Protein AF-A0A5C7LNN1-F1 (afdb_monomer_lite)

Foldseek 3Di:
DDPPDPPPFFWKWWQAPPPAIKTAGWDDDDPQKTKGAQMKGWPAADAPVPPDDDPDVQVLLEANRHPPTAIAGTDGMDIDGRTDDMGTHDPNSVVRNNPHDHD

Secondary structure (DSSP, 8-state):
------PPPPEEEEEETTTEEEEEEEEEEETTEEEEEE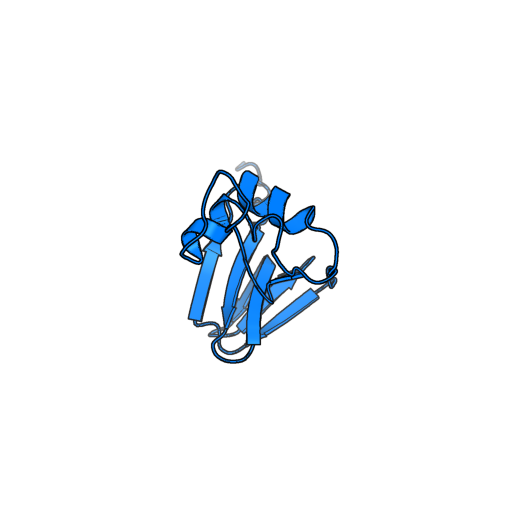EEEEEE---SSSSS---SHHHHHHH-S-TT-EEPPPEEEEEE-SEEEEEEPPHHHHHHHHHSPB-

pLDDT: mean 94.22, std 11.28, range [43.5, 98.75]

Sequence (103 aa):
MKTNEVEKIKYVLVRASAAGIHAGEFISRDGNAVTLRNARRIWRWDTREDSVKARTLSDVSRIGAGSQGKVSAPVEEIMIIDVCEIITCSPEGERAIREAPAW

Radius of gyration: 13.87 Å; chains: 1; bounding box: 27×36×45 Å

Structure (mmCIF, N/CA/C/O backbone):
data_AF-A0A5C7LNN1-F1
#
_entry.id   AF-A0A5C7LNN1-F1
#
loop_
_atom_site.group_PDB
_atom_site.id
_atom_site.type_symbol
_atom_site.label_atom_id
_atom_site.label_alt_id
_atom_site.label_comp_id
_atom_site.label_asym_id
_atom_site.label_entity_id
_atom_site.label_seq_id
_atom_site.pdbx_PDB_ins_code
_atom_site.Cartn_x
_atom_site.Cartn_y
_atom_site.Cartn_z
_atom_site.occupancy
_atom_site.B_iso_or_equiv
_atom_site.auth_seq_id
_atom_site.auth_comp_id
_atom_site.auth_asym_id
_atom_site.auth_atom_id
_atom_site.pdbx_PDB_model_num
ATOM 1 N N . MET A 1 1 ? 7.540 24.674 29.182 1.00 43.50 1 MET A N 1
ATOM 2 C CA . MET A 1 1 ? 6.425 24.669 28.215 1.00 43.50 1 MET A CA 1
ATOM 3 C C . MET A 1 1 ? 6.880 23.793 27.057 1.00 43.50 1 MET A C 1
ATOM 5 O O . MET A 1 1 ? 7.799 24.193 26.357 1.00 43.50 1 MET A O 1
ATOM 9 N N . LYS A 1 2 ? 6.410 22.541 26.966 1.00 45.81 2 LYS A N 1
ATOM 10 C CA . LYS A 1 2 ? 6.774 21.669 25.840 1.00 45.81 2 LYS A CA 1
ATOM 11 C C . LYS A 1 2 ? 5.997 22.180 24.632 1.00 45.81 2 LYS A C 1
ATOM 13 O O . LYS A 1 2 ? 4.781 22.315 24.715 1.00 45.81 2 LYS A O 1
ATOM 18 N N . THR A 1 3 ? 6.699 22.560 23.576 1.00 47.59 3 THR A N 1
ATOM 19 C CA . THR A 1 3 ? 6.095 22.859 22.280 1.00 47.59 3 THR A CA 1
ATOM 20 C C . THR A 1 3 ? 5.269 21.649 21.859 1.00 47.59 3 THR A C 1
ATOM 22 O O . THR A 1 3 ? 5.785 20.533 21.848 1.00 47.59 3 THR A O 1
ATOM 25 N N . ASN A 1 4 ? 3.981 21.859 21.581 1.00 54.97 4 ASN A N 1
ATOM 26 C CA . ASN A 1 4 ? 3.134 20.845 20.963 1.00 54.97 4 ASN A CA 1
ATOM 27 C C . ASN A 1 4 ? 3.664 20.625 19.544 1.00 54.97 4 ASN A C 1
ATOM 29 O O . ASN A 1 4 ? 3.285 21.339 18.617 1.00 54.97 4 ASN A O 1
ATOM 33 N N . GLU A 1 5 ? 4.596 19.690 19.389 1.00 60.25 5 GLU A N 1
ATOM 34 C CA . GLU A 1 5 ? 4.918 19.145 18.080 1.00 60.25 5 GLU A CA 1
ATOM 35 C C . GLU A 1 5 ? 3.643 18.490 17.551 1.00 60.25 5 GLU A C 1
ATOM 37 O O . GLU A 1 5 ? 3.093 17.576 18.165 1.00 60.25 5 GLU A O 1
ATOM 42 N N . VAL A 1 6 ? 3.126 19.013 16.440 1.00 60.44 6 VAL A N 1
ATOM 43 C CA . VAL A 1 6 ? 2.059 18.347 15.700 1.00 60.44 6 VAL A CA 1
ATOM 44 C C . VAL A 1 6 ? 2.666 17.043 15.201 1.00 60.44 6 VAL A C 1
ATOM 46 O O . VAL A 1 6 ? 3.559 17.073 14.352 1.00 60.44 6 VAL A O 1
ATOM 49 N N . GLU A 1 7 ? 2.238 15.910 15.760 1.00 69.12 7 GLU A N 1
ATOM 50 C CA . GLU A 1 7 ? 2.682 14.608 15.274 1.00 69.12 7 GLU A CA 1
ATOM 51 C C . GLU A 1 7 ? 2.419 14.534 13.771 1.00 69.12 7 GLU A C 1
ATOM 53 O O . GLU A 1 7 ? 1.291 14.693 13.297 1.00 69.12 7 GLU A O 1
ATOM 58 N N . LYS A 1 8 ? 3.489 14.328 13.003 1.00 76.69 8 LYS A N 1
ATOM 59 C CA . LYS A 1 8 ? 3.380 14.192 11.558 1.00 76.69 8 LYS A CA 1
ATOM 60 C C . LYS A 1 8 ? 2.564 12.938 11.256 1.00 76.69 8 LYS A C 1
ATOM 62 O O . LYS A 1 8 ? 2.993 11.828 11.580 1.00 76.69 8 LYS A O 1
ATOM 67 N N . ILE A 1 9 ? 1.415 13.124 10.608 1.00 84.44 9 ILE A N 1
ATOM 68 C CA . ILE A 1 9 ? 0.572 12.024 10.138 1.00 84.44 9 ILE A CA 1
ATOM 69 C C . ILE A 1 9 ? 1.411 11.140 9.211 1.00 84.44 9 ILE A C 1
ATOM 71 O O . ILE A 1 9 ? 2.024 11.618 8.254 1.00 84.44 9 ILE A O 1
ATOM 75 N N . LYS A 1 10 ? 1.473 9.844 9.525 1.00 95.88 10 LYS A N 1
ATOM 76 C CA . LYS A 1 10 ? 2.252 8.864 8.763 1.00 95.88 10 LYS A CA 1
ATOM 77 C C . LYS A 1 10 ? 1.413 8.331 7.610 1.00 95.88 10 LYS A C 1
ATOM 79 O O . LYS A 1 10 ? 0.294 7.873 7.833 1.00 95.88 10 LYS A O 1
ATOM 84 N N . TYR A 1 11 ? 1.972 8.320 6.404 1.00 98.44 11 TYR A N 1
ATOM 85 C CA . TYR A 1 11 ? 1.403 7.569 5.290 1.00 98.44 11 TYR A CA 1
ATOM 86 C C . TYR A 1 11 ? 1.843 6.109 5.391 1.00 98.44 11 TYR A C 1
ATOM 88 O O . TYR A 1 11 ? 3.035 5.816 5.519 1.00 98.44 11 TYR A O 1
ATOM 96 N N . VAL A 1 12 ? 0.893 5.181 5.391 1.00 98.75 12 VAL A N 1
ATOM 97 C CA . VAL A 1 12 ? 1.145 3.759 5.651 1.00 98.75 12 VAL A CA 1
ATOM 98 C C . VAL A 1 12 ? 0.551 2.885 4.561 1.00 98.75 12 VAL A C 1
ATOM 100 O O . VAL A 1 12 ? -0.469 3.233 3.978 1.00 98.75 12 VAL A O 1
ATOM 103 N N . LEU A 1 13 ? 1.168 1.727 4.334 1.00 98.44 13 LEU A N 1
ATOM 104 C CA . LEU A 1 13 ? 0.568 0.584 3.657 1.00 98.44 13 LEU A CA 1
ATOM 105 C C . LEU A 1 13 ? -0.059 -0.343 4.690 1.00 98.44 13 LEU A C 1
ATOM 107 O O . LEU A 1 13 ? 0.563 -0.652 5.700 1.00 98.44 13 LEU A O 1
ATOM 111 N N . VAL A 1 14 ? -1.264 -0.820 4.412 1.00 98.56 14 VAL A N 1
ATOM 112 C CA . VAL A 1 14 ? -2.024 -1.748 5.247 1.00 98.56 14 VAL A CA 1
ATOM 113 C C . VAL A 1 14 ? -2.374 -2.967 4.408 1.00 98.56 14 VAL A C 1
ATOM 115 O O . VAL A 1 14 ? -3.056 -2.852 3.386 1.00 98.56 14 VAL A O 1
ATOM 118 N N . ARG A 1 15 ? -1.924 -4.147 4.838 1.00 98.19 15 ARG A N 1
ATOM 119 C CA . ARG A 1 15 ? -2.312 -5.430 4.245 1.00 98.19 15 ARG A CA 1
ATOM 120 C C . ARG A 1 15 ? -3.420 -6.048 5.083 1.00 98.19 15 ARG A C 1
ATOM 122 O O . ARG A 1 15 ? -3.228 -6.280 6.272 1.00 98.19 15 ARG A O 1
ATOM 129 N N . ALA A 1 16 ? -4.536 -6.381 4.445 1.00 97.25 16 ALA A N 1
ATOM 130 C CA . ALA A 1 16 ? -5.598 -7.187 5.037 1.00 97.25 16 ALA A CA 1
ATOM 131 C C . ALA A 1 16 ? -5.762 -8.488 4.249 1.00 97.25 16 ALA A C 1
ATOM 133 O O . ALA A 1 16 ? -5.737 -8.468 3.013 1.00 97.25 16 ALA A O 1
ATOM 134 N N . SER A 1 17 ? -5.933 -9.612 4.951 1.00 92.69 17 SER A N 1
ATOM 135 C CA . SER A 1 17 ? -5.938 -10.959 4.353 1.00 92.69 17 SER A CA 1
ATOM 136 C C . SER A 1 17 ? -6.875 -11.072 3.148 1.00 92.69 17 SER A C 1
ATOM 138 O O . SER A 1 17 ? -6.441 -11.480 2.069 1.00 92.69 17 SER A O 1
ATOM 140 N N . ALA A 1 18 ? -8.133 -10.648 3.313 1.00 94.31 18 ALA A N 1
ATOM 141 C CA . ALA A 1 18 ? -9.177 -10.775 2.294 1.00 94.31 18 ALA A CA 1
ATOM 142 C C . ALA A 1 18 ? -9.371 -9.518 1.424 1.00 94.31 18 ALA A C 1
ATOM 144 O O . ALA A 1 18 ? -9.897 -9.619 0.320 1.00 94.31 18 ALA A O 1
ATOM 145 N N . ALA A 1 19 ? -8.951 -8.337 1.894 1.00 95.19 19 ALA A N 1
ATOM 146 C CA . ALA A 1 19 ? -9.304 -7.060 1.259 1.00 95.19 19 ALA A CA 1
ATOM 147 C C . ALA A 1 19 ? -8.201 -6.443 0.381 1.00 95.19 19 ALA A C 1
ATOM 149 O O . ALA A 1 19 ? -8.427 -5.409 -0.252 1.00 95.19 19 ALA A O 1
ATOM 150 N N . GLY A 1 20 ? -7.024 -7.068 0.301 1.00 96.44 20 GLY A N 1
ATOM 151 C CA . GLY A 1 20 ? -5.938 -6.549 -0.533 1.00 96.44 20 GLY A CA 1
ATOM 152 C C . GLY A 1 20 ? -4.973 -5.665 0.252 1.00 96.44 20 GLY A C 1
ATOM 15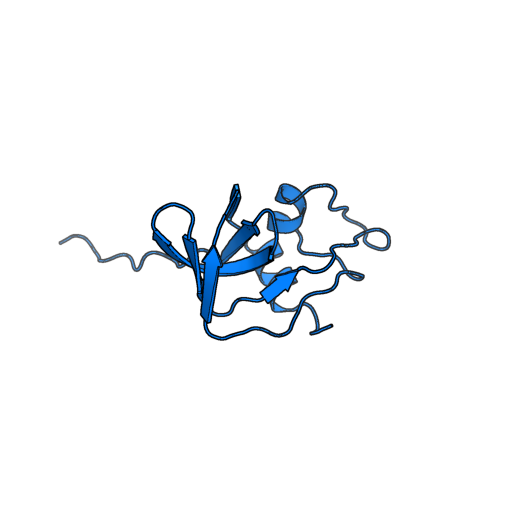3 O O . GLY A 1 20 ? -4.697 -5.921 1.428 1.00 96.44 20 GLY A O 1
ATOM 154 N N . ILE A 1 21 ? -4.413 -4.671 -0.432 1.00 98.06 21 ILE A N 1
ATOM 155 C CA . ILE A 1 21 ? -3.472 -3.699 0.124 1.00 98.06 21 ILE A CA 1
ATOM 156 C C . ILE A 1 21 ? -4.072 -2.311 -0.035 1.00 98.06 21 ILE A C 1
ATOM 158 O O . ILE A 1 21 ? -4.622 -1.964 -1.083 1.00 98.06 21 ILE A O 1
ATOM 162 N N . HIS A 1 22 ? -3.938 -1.517 1.012 1.00 98.56 22 HIS A N 1
ATOM 163 C CA . HIS A 1 22 ? -4.395 -0.142 1.076 1.00 98.56 22 HIS A CA 1
ATOM 164 C C . HIS A 1 22 ? -3.228 0.758 1.443 1.00 98.56 22 HIS A C 1
ATOM 166 O O . HIS A 1 22 ? -2.319 0.318 2.137 1.00 98.56 22 HIS A O 1
ATOM 172 N N . ALA A 1 23 ? -3.264 2.008 1.010 1.00 98.69 23 ALA A N 1
ATOM 173 C CA . ALA A 1 23 ? -2.299 3.021 1.392 1.00 98.69 23 ALA A CA 1
ATOM 174 C C . ALA A 1 23 ? -3.026 4.305 1.776 1.00 98.69 23 ALA A C 1
ATOM 176 O O . ALA A 1 23 ? -4.009 4.650 1.128 1.00 98.69 23 ALA A O 1
ATOM 177 N N . GLY A 1 24 ? -2.586 5.012 2.806 1.00 98.69 24 GLY A N 1
ATOM 178 C CA . GLY A 1 24 ? -3.285 6.210 3.262 1.00 98.69 24 GLY A CA 1
ATOM 179 C C . GLY A 1 24 ? -2.652 6.831 4.493 1.00 98.69 24 GLY A C 1
ATOM 180 O O . GLY A 1 24 ? -1.718 6.287 5.080 1.00 98.69 24 GLY A O 1
ATOM 181 N N . GLU A 1 25 ? -3.185 7.975 4.891 1.00 98.62 25 GLU A N 1
ATOM 182 C CA . GLU A 1 25 ? -2.834 8.651 6.134 1.00 98.62 25 GLU A CA 1
ATOM 183 C C . GLU A 1 25 ? -3.387 7.868 7.324 1.00 98.62 25 GLU A C 1
ATOM 185 O O . GLU A 1 25 ? -4.596 7.667 7.423 1.00 98.62 25 GLU A O 1
ATOM 190 N N . PHE A 1 26 ? -2.513 7.411 8.219 1.00 98.44 26 PHE A N 1
ATOM 191 C CA . PHE A 1 26 ? -2.914 6.658 9.403 1.00 98.44 26 PHE A CA 1
ATOM 192 C C . PHE A 1 26 ? -3.667 7.550 10.393 1.00 98.44 26 PHE A C 1
ATOM 194 O O . PHE A 1 26 ? -3.119 8.550 10.856 1.00 98.44 26 PHE A O 1
ATOM 201 N N . ILE A 1 27 ? -4.893 7.155 10.751 1.00 97.94 27 ILE A N 1
ATOM 202 C CA . ILE A 1 27 ? -5.723 7.870 11.730 1.00 97.94 27 ILE A CA 1
ATOM 203 C C . ILE A 1 27 ? -5.778 7.125 13.054 1.00 97.94 27 ILE A C 1
ATOM 205 O O . ILE A 1 27 ? -5.483 7.696 14.101 1.00 97.94 27 ILE A O 1
ATOM 209 N N . SER A 1 28 ? -6.165 5.852 13.025 1.00 97.12 28 SER A N 1
ATOM 210 C CA . SER A 1 28 ? -6.326 5.059 14.240 1.00 97.12 28 SER A CA 1
ATOM 211 C C . SER A 1 28 ? -6.244 3.565 13.959 1.00 97.12 28 SER A C 1
ATOM 213 O O . SER A 1 28 ? -6.368 3.102 12.821 1.00 97.12 28 SER A O 1
ATOM 215 N N . ARG A 1 29 ? -6.035 2.804 15.034 1.00 96.25 29 ARG A N 1
ATOM 216 C CA . ARG A 1 29 ? -6.131 1.350 15.054 1.00 96.25 29 ARG A CA 1
ATOM 217 C C . ARG A 1 29 ? -6.937 0.925 16.274 1.00 96.25 29 ARG A C 1
ATOM 219 O O . ARG A 1 29 ? -6.628 1.364 17.378 1.00 96.25 29 ARG A O 1
ATOM 226 N N . ASP A 1 30 ? -7.896 0.035 16.062 1.00 97.00 30 ASP A N 1
ATOM 227 C CA . ASP A 1 30 ? -8.653 -0.634 17.118 1.00 97.00 30 ASP A CA 1
ATOM 228 C C . ASP A 1 30 ? -8.620 -2.146 16.872 1.00 97.00 30 ASP A C 1
ATOM 230 O O . ASP A 1 30 ? -9.173 -2.650 15.894 1.00 97.00 30 ASP A O 1
ATOM 234 N N . GLY A 1 31 ? -7.866 -2.870 17.701 1.00 95.56 31 GLY A N 1
ATOM 235 C CA . GLY A 1 31 ? -7.589 -4.291 17.494 1.00 95.56 31 GLY A CA 1
ATOM 236 C C . GLY A 1 31 ? -7.000 -4.581 16.105 1.00 95.56 31 GLY A C 1
ATOM 237 O O . GLY A 1 31 ? -5.850 -4.225 15.813 1.00 95.56 31 GLY A O 1
ATOM 238 N N . ASN A 1 32 ? -7.799 -5.236 15.258 1.00 95.50 32 ASN A N 1
ATOM 239 C CA . ASN A 1 32 ? -7.449 -5.605 13.880 1.00 95.50 32 ASN A CA 1
ATOM 240 C C . ASN A 1 32 ? -8.080 -4.688 12.818 1.00 95.50 32 ASN A C 1
ATOM 242 O O . ASN A 1 32 ? -7.983 -4.990 11.627 1.00 95.50 32 ASN A O 1
ATOM 246 N N . ALA A 1 33 ? -8.707 -3.585 13.231 1.00 97.94 33 ALA A N 1
ATOM 247 C CA . ALA A 1 33 ? -9.223 -2.553 12.346 1.00 97.94 33 ALA A CA 1
ATOM 248 C C . ALA A 1 33 ? -8.266 -1.353 12.276 1.00 97.94 33 ALA A C 1
ATOM 250 O O . ALA A 1 33 ? -7.719 -0.924 13.292 1.00 97.94 33 ALA A O 1
ATOM 251 N N . VAL A 1 34 ? -8.071 -0.794 11.081 1.00 98.50 34 VAL A N 1
ATOM 252 C CA . VAL A 1 34 ? -7.273 0.417 10.840 1.00 98.50 34 VAL A CA 1
ATOM 253 C C . VAL A 1 34 ? -8.090 1.410 10.032 1.00 98.50 34 VAL A C 1
ATOM 255 O O . VAL A 1 34 ? -8.615 1.056 8.977 1.00 98.50 34 VAL A O 1
ATOM 258 N N . THR A 1 35 ? -8.144 2.656 10.494 1.00 98.56 35 THR A N 1
ATOM 259 C CA . THR A 1 35 ? -8.761 3.757 9.750 1.00 98.56 35 THR A CA 1
ATOM 260 C C . THR A 1 35 ? -7.688 4.570 9.043 1.00 98.56 35 THR A C 1
ATOM 262 O O . THR A 1 35 ? -6.730 5.035 9.670 1.00 98.56 35 THR A O 1
ATOM 265 N N . LEU A 1 36 ? -7.860 4.745 7.733 1.00 98.75 36 LEU A N 1
ATOM 266 C CA . LEU A 1 36 ? -7.013 5.583 6.892 1.00 98.75 36 LEU A CA 1
ATOM 267 C C . LEU A 1 36 ? -7.823 6.731 6.287 1.00 98.75 36 LEU A C 1
ATOM 269 O O . LEU A 1 36 ? -8.965 6.519 5.881 1.00 98.75 36 LEU A O 1
ATOM 273 N N . ARG A 1 37 ? -7.199 7.902 6.140 1.00 98.50 37 ARG A N 1
ATOM 274 C CA . ARG A 1 37 ? -7.696 9.006 5.301 1.00 98.50 37 ARG A CA 1
ATOM 275 C C . ARG A 1 37 ? -6.938 9.113 3.990 1.00 98.50 37 ARG A C 1
ATOM 277 O O . ARG A 1 37 ? -5.810 8.624 3.880 1.00 98.50 37 ARG A O 1
ATOM 284 N N . ASN A 1 38 ? -7.560 9.764 3.006 1.00 98.12 38 ASN A N 1
ATOM 285 C CA . ASN A 1 38 ? -7.005 9.942 1.660 1.00 98.12 38 ASN A CA 1
ATOM 286 C C . ASN A 1 38 ? -6.489 8.608 1.095 1.00 98.12 38 ASN A C 1
ATOM 288 O O . ASN A 1 38 ? -5.383 8.502 0.554 1.00 98.12 38 ASN A O 1
ATOM 292 N N . ALA A 1 39 ? -7.275 7.557 1.326 1.00 98.38 39 ALA A N 1
ATOM 293 C CA . ALA A 1 39 ? -6.839 6.187 1.188 1.00 98.38 39 ALA A CA 1
ATOM 294 C C . ALA A 1 39 ? -6.992 5.703 -0.251 1.00 98.38 39 ALA A C 1
ATOM 296 O O . ALA A 1 39 ? -7.990 5.963 -0.915 1.00 98.38 39 ALA A O 1
ATOM 297 N N . ARG A 1 40 ? -6.017 4.941 -0.729 1.00 98.62 40 ARG A N 1
ATOM 298 C CA . ARG A 1 40 ? -5.992 4.323 -2.054 1.00 98.62 40 ARG A CA 1
ATOM 299 C C . ARG A 1 40 ? -5.851 2.814 -1.906 1.00 98.62 40 ARG A C 1
ATOM 301 O O . ARG A 1 40 ? -5.231 2.333 -0.960 1.00 98.62 40 ARG A O 1
ATOM 308 N N . ARG A 1 41 ? -6.399 2.046 -2.844 1.00 98.19 41 ARG A N 1
ATOM 309 C CA . ARG A 1 41 ? -6.167 0.597 -2.942 1.00 98.19 41 ARG A CA 1
ATOM 310 C C . ARG A 1 41 ? -5.047 0.327 -3.928 1.00 98.19 41 ARG A C 1
ATOM 312 O O . ARG A 1 41 ? -5.026 0.920 -5.002 1.00 98.19 41 ARG A O 1
ATOM 319 N N . ILE A 1 42 ? -4.174 -0.616 -3.595 1.00 98.19 42 ILE A N 1
ATOM 320 C CA . ILE A 1 42 ? -3.185 -1.165 -4.524 1.00 98.19 42 ILE A CA 1
ATOM 321 C C . ILE A 1 42 ? -3.683 -2.544 -4.941 1.00 98.19 42 ILE A C 1
ATOM 323 O O . ILE A 1 42 ? -3.510 -3.528 -4.223 1.00 98.19 42 ILE A O 1
ATOM 327 N N . TRP A 1 43 ? -4.343 -2.606 -6.097 1.00 97.00 43 TRP A N 1
ATOM 328 C CA . TRP A 1 43 ? -4.863 -3.861 -6.646 1.00 97.00 43 TRP A CA 1
ATOM 329 C C . TRP A 1 43 ? -3.742 -4.739 -7.209 1.00 97.00 43 TRP A C 1
ATOM 331 O O . TRP A 1 43 ? -3.784 -5.964 -7.130 1.00 97.00 43 TRP A O 1
ATOM 341 N N . ARG A 1 44 ? -2.716 -4.096 -7.772 1.00 96.56 44 ARG A N 1
ATOM 342 C CA . ARG A 1 44 ? -1.511 -4.736 -8.299 1.00 96.56 44 ARG A CA 1
ATOM 343 C C . ARG A 1 44 ? -0.344 -3.769 -8.172 1.00 96.56 44 ARG A C 1
ATOM 345 O O . ARG A 1 44 ? -0.507 -2.588 -8.463 1.00 96.56 44 ARG A O 1
ATOM 352 N N . TRP A 1 45 ? 0.826 -4.278 -7.807 1.00 96.94 45 TRP A N 1
ATOM 353 C CA . TRP A 1 45 ? 2.090 -3.600 -8.074 1.00 96.94 45 TRP A CA 1
ATOM 354 C C . TRP A 1 45 ? 2.821 -4.354 -9.180 1.00 96.94 45 TRP A C 1
ATOM 356 O O . TRP A 1 45 ? 2.774 -5.586 -9.246 1.00 96.94 45 TRP A O 1
ATOM 366 N N . ASP A 1 46 ? 3.441 -3.617 -10.090 1.00 96.44 46 ASP A N 1
ATOM 367 C CA . ASP A 1 46 ? 4.227 -4.192 -11.168 1.00 96.44 46 ASP A CA 1
ATOM 368 C C . ASP A 1 46 ? 5.337 -3.230 -11.575 1.00 96.44 46 ASP A C 1
ATOM 370 O O . ASP A 1 46 ? 5.101 -2.184 -12.173 1.00 96.44 46 ASP A O 1
ATOM 374 N N . THR A 1 47 ? 6.561 -3.628 -11.245 1.00 96.94 47 THR A N 1
ATOM 375 C CA . THR A 1 47 ? 7.783 -2.891 -11.558 1.00 96.94 47 THR A CA 1
ATOM 376 C C . THR A 1 47 ? 8.598 -3.595 -12.644 1.00 96.94 47 THR A C 1
ATOM 378 O O . THR A 1 47 ? 9.817 -3.436 -12.694 1.00 96.94 47 THR A O 1
ATOM 381 N N . ARG A 1 48 ? 8.019 -4.482 -13.470 1.00 95.81 48 ARG A N 1
ATOM 382 C CA . ARG A 1 48 ? 8.791 -5.241 -14.482 1.00 95.81 48 ARG A CA 1
ATOM 383 C C . ARG A 1 48 ? 9.444 -4.344 -15.529 1.00 95.81 48 ARG A C 1
ATOM 385 O O . ARG A 1 48 ? 10.547 -4.669 -15.965 1.00 95.81 48 ARG A O 1
ATOM 392 N N . GLU A 1 49 ? 8.839 -3.205 -15.829 1.00 96.00 49 GLU A N 1
ATOM 393 C CA . GLU A 1 49 ? 9.364 -2.212 -16.775 1.00 96.00 49 GLU A CA 1
ATOM 394 C C . GLU A 1 49 ? 10.231 -1.135 -16.100 1.00 96.00 49 GLU A C 1
ATOM 396 O O . GLU A 1 49 ? 10.991 -0.444 -16.770 1.00 96.00 49 GLU A O 1
ATOM 401 N N . ASP A 1 50 ? 10.202 -1.047 -14.766 1.00 96.25 50 ASP A N 1
ATOM 402 C CA . ASP A 1 50 ? 10.919 -0.010 -14.016 1.00 96.25 50 ASP A CA 1
ATOM 403 C C . ASP A 1 50 ? 12.396 -0.352 -13.794 1.00 96.25 50 ASP A C 1
ATOM 405 O O . ASP A 1 50 ? 12.780 -1.518 -13.694 1.00 96.25 50 ASP A O 1
ATOM 409 N N . SER A 1 51 ? 13.250 0.656 -13.630 1.00 95.88 51 SER A N 1
ATOM 410 C CA . SER A 1 51 ? 14.666 0.445 -13.289 1.00 95.88 51 SER A CA 1
ATOM 411 C C . SER A 1 51 ? 14.863 -0.115 -11.874 1.00 95.88 51 SER A C 1
ATOM 413 O O . SER A 1 51 ? 15.789 -0.891 -11.636 1.00 95.88 51 SER A O 1
ATOM 415 N N . VAL A 1 52 ? 13.970 0.229 -10.941 1.00 94.94 52 VAL A N 1
ATOM 416 C CA . VAL A 1 52 ? 13.967 -0.258 -9.555 1.00 94.94 52 VAL A CA 1
ATOM 417 C C . VAL A 1 52 ? 12.825 -1.252 -9.375 1.00 94.94 52 VAL A C 1
ATOM 419 O O . VAL A 1 52 ? 11.712 -1.016 -9.834 1.00 94.94 52 VAL A O 1
ATOM 422 N N . LYS A 1 53 ? 13.093 -2.387 -8.721 1.00 96.56 53 LYS A N 1
ATOM 423 C CA . LYS A 1 53 ? 12.123 -3.481 -8.588 1.00 96.56 53 LYS A CA 1
ATOM 424 C C . LYS A 1 53 ? 11.506 -3.529 -7.195 1.00 96.56 53 LYS A C 1
ATOM 426 O O . LYS A 1 53 ? 12.241 -3.535 -6.213 1.00 96.56 53 LYS A O 1
ATOM 431 N N . ALA A 1 54 ? 10.184 -3.676 -7.129 1.00 97.44 54 ALA A N 1
ATOM 432 C CA . ALA A 1 54 ? 9.469 -4.053 -5.917 1.00 97.44 54 ALA A CA 1
ATOM 433 C C . ALA A 1 54 ? 9.146 -5.549 -5.954 1.00 97.44 54 ALA A C 1
ATOM 435 O O . ALA A 1 54 ? 8.457 -6.025 -6.858 1.00 97.44 54 ALA A O 1
ATOM 436 N N . ARG A 1 55 ? 9.643 -6.304 -4.970 1.00 96.12 55 ARG A N 1
ATOM 437 C CA . ARG A 1 55 ? 9.357 -7.741 -4.822 1.00 96.12 55 ARG A CA 1
ATOM 438 C C . ARG A 1 55 ? 8.492 -8.038 -3.602 1.00 96.12 55 ARG A C 1
ATOM 440 O O . ARG A 1 55 ? 7.860 -9.087 -3.548 1.00 96.12 55 ARG A O 1
ATOM 447 N N . THR A 1 56 ? 8.448 -7.113 -2.652 1.00 97.25 56 THR A N 1
ATOM 448 C CA . THR A 1 56 ? 7.744 -7.230 -1.374 1.00 97.25 56 THR A CA 1
ATOM 449 C C . THR A 1 56 ? 6.960 -5.955 -1.065 1.00 97.25 56 THR A C 1
ATOM 451 O O . THR A 1 56 ? 7.197 -4.911 -1.673 1.00 97.25 56 THR A O 1
ATOM 454 N N . LEU A 1 57 ? 6.059 -6.002 -0.078 1.00 97.69 57 LEU A N 1
ATOM 455 C CA . LEU A 1 57 ? 5.368 -4.795 0.395 1.00 97.69 57 LEU A CA 1
ATOM 456 C C . LEU A 1 57 ? 6.314 -3.795 1.066 1.00 97.69 57 LEU A C 1
ATOM 458 O O . LEU A 1 57 ? 6.068 -2.594 0.996 1.00 97.69 57 LEU A O 1
ATOM 462 N N . SER A 1 58 ? 7.422 -4.266 1.645 1.00 98.12 58 SER A N 1
ATOM 463 C CA . SER A 1 58 ? 8.488 -3.398 2.153 1.00 98.12 58 SER A CA 1
ATOM 464 C C . SER A 1 58 ? 9.183 -2.618 1.033 1.00 98.12 58 SER A C 1
ATOM 466 O O . SER A 1 58 ? 9.607 -1.486 1.248 1.00 98.12 58 SER A O 1
ATOM 468 N N . ASP A 1 59 ? 9.278 -3.182 -0.175 1.00 98.25 59 ASP A N 1
ATOM 469 C CA . ASP A 1 59 ? 9.762 -2.427 -1.333 1.00 98.25 59 ASP A CA 1
ATOM 470 C C . ASP A 1 59 ? 8.704 -1.420 -1.793 1.00 98.25 59 ASP A C 1
ATOM 472 O O . ASP A 1 59 ? 9.019 -0.250 -2.000 1.00 98.25 59 ASP A O 1
ATOM 476 N N . VAL A 1 60 ? 7.435 -1.844 -1.886 1.00 98.50 60 VAL A N 1
ATOM 477 C CA . VAL A 1 60 ? 6.317 -0.964 -2.275 1.00 98.50 60 VAL A CA 1
ATOM 478 C C . VAL A 1 60 ? 6.205 0.238 -1.329 1.00 98.50 60 VAL A C 1
ATOM 480 O O . VAL A 1 60 ? 5.976 1.351 -1.796 1.00 98.50 60 VAL A O 1
ATOM 483 N N . SER A 1 61 ? 6.444 0.068 -0.022 1.00 98.56 61 SER A N 1
ATOM 484 C CA . SER A 1 61 ? 6.429 1.182 0.942 1.00 98.56 61 SER A CA 1
ATOM 485 C C . SER A 1 61 ? 7.524 2.221 0.693 1.00 98.56 61 SER A C 1
ATOM 487 O O . SER A 1 61 ? 7.399 3.365 1.125 1.00 98.56 61 SER A O 1
ATOM 489 N N . ARG A 1 62 ? 8.597 1.844 -0.009 1.00 98.44 62 ARG A N 1
ATOM 490 C CA . ARG A 1 62 ? 9.735 2.714 -0.323 1.00 98.44 62 ARG A CA 1
ATOM 491 C C . ARG A 1 62 ? 9.667 3.321 -1.718 1.00 98.44 62 ARG A C 1
ATOM 493 O O . ARG A 1 62 ? 10.162 4.425 -1.905 1.00 98.44 62 ARG A O 1
ATOM 500 N N . ILE A 1 63 ? 9.130 2.598 -2.702 1.00 97.94 63 ILE A N 1
ATOM 501 C CA . ILE A 1 63 ? 9.220 3.001 -4.120 1.00 97.94 63 ILE A CA 1
ATOM 502 C C . ILE A 1 63 ? 7.869 3.081 -4.842 1.00 97.94 63 ILE A C 1
ATOM 504 O O . ILE A 1 63 ? 7.818 3.503 -5.993 1.00 97.94 63 ILE A O 1
ATOM 508 N N . GLY A 1 64 ? 6.775 2.696 -4.184 1.00 98.06 64 GLY A N 1
ATOM 509 C CA . GLY A 1 64 ? 5.433 2.672 -4.759 1.00 98.06 64 GLY A CA 1
ATOM 510 C C . GLY A 1 64 ? 5.107 1.405 -5.555 1.00 98.06 64 GLY A C 1
ATOM 511 O O . GLY A 1 64 ? 5.811 0.397 -5.497 1.00 98.06 64 GLY A O 1
ATOM 512 N N . ALA A 1 65 ? 3.979 1.442 -6.274 1.00 98.00 65 ALA A N 1
ATOM 513 C CA . ALA A 1 65 ? 3.405 0.278 -6.961 1.00 98.00 65 ALA A CA 1
ATOM 514 C C . ALA A 1 65 ? 3.995 0.003 -8.362 1.00 98.00 65 ALA A C 1
ATOM 516 O O . ALA A 1 65 ? 3.598 -0.970 -9.004 1.00 98.00 65 ALA A O 1
ATOM 517 N N . GLY A 1 66 ? 4.934 0.832 -8.820 1.00 96.94 66 GLY A N 1
ATOM 518 C CA . GLY A 1 66 ? 5.542 0.746 -10.149 1.00 96.94 66 GLY A CA 1
ATOM 519 C C . GLY A 1 66 ? 4.704 1.357 -11.271 1.00 96.94 66 GLY A C 1
ATOM 520 O O . GLY A 1 66 ? 3.512 1.621 -11.094 1.00 96.94 66 GLY A O 1
ATOM 521 N N . SER A 1 67 ? 5.330 1.581 -12.429 1.00 94.62 67 SER A N 1
ATOM 522 C CA . SER A 1 67 ? 4.692 2.235 -13.589 1.00 94.62 67 SER A CA 1
ATOM 523 C C . SER A 1 67 ? 3.512 1.452 -14.170 1.00 94.62 67 SER A C 1
ATOM 525 O O . SER A 1 67 ? 2.573 2.053 -14.684 1.00 94.62 67 SER A O 1
ATOM 527 N N . GLN A 1 68 ? 3.527 0.123 -14.036 1.00 96.56 68 GLN A N 1
ATOM 528 C CA . GLN A 1 68 ? 2.456 -0.779 -14.476 1.00 96.56 68 GLN A CA 1
ATOM 529 C C . GLN A 1 68 ? 1.535 -1.204 -13.312 1.00 96.56 68 GLN A C 1
ATOM 531 O O . GLN A 1 68 ? 0.731 -2.139 -13.431 1.00 96.56 68 GLN A O 1
ATOM 536 N N . GL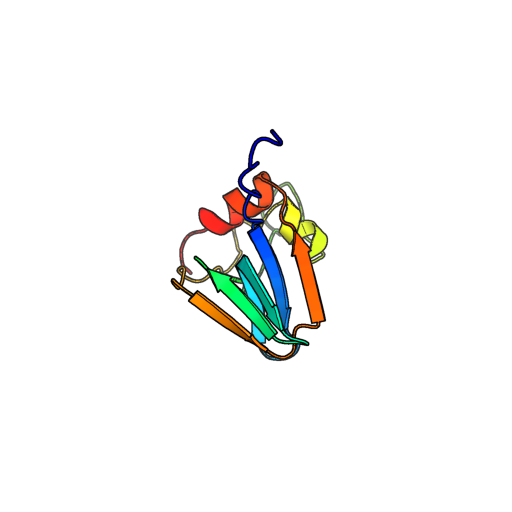Y A 1 69 ? 1.668 -0.549 -12.154 1.00 97.38 69 GLY A N 1
ATOM 537 C CA . GLY A 1 69 ? 0.820 -0.758 -10.987 1.00 97.38 69 GLY A CA 1
ATOM 538 C C . GLY A 1 69 ? -0.624 -0.298 -11.212 1.00 97.38 69 GLY A C 1
ATOM 539 O O . GLY A 1 69 ? -0.915 0.549 -12.051 1.00 97.38 69 GLY A O 1
ATOM 540 N N . LYS A 1 70 ? -1.553 -0.854 -10.429 1.00 98.12 70 LYS A N 1
ATOM 541 C CA . LYS A 1 70 ? -2.975 -0.485 -10.433 1.00 98.12 70 LYS A CA 1
ATOM 542 C C . LYS A 1 70 ? -3.357 0.089 -9.079 1.00 98.12 70 LYS A C 1
ATOM 544 O O . LYS A 1 70 ? -3.557 -0.667 -8.122 1.00 98.12 70 LYS A O 1
ATOM 549 N N . VAL A 1 71 ? -3.444 1.415 -9.016 1.00 98.50 71 VAL A N 1
ATOM 550 C CA . VAL A 1 71 ? -3.778 2.162 -7.802 1.00 98.50 71 VAL A CA 1
ATOM 551 C C . VAL A 1 71 ? -5.118 2.867 -8.002 1.00 98.50 71 VAL A C 1
ATOM 553 O O . VAL A 1 71 ? -5.291 3.615 -8.960 1.00 98.50 71 VAL A O 1
ATOM 556 N N . SER A 1 72 ? -6.079 2.639 -7.107 1.00 98.50 72 SER A N 1
ATOM 557 C CA . SER A 1 72 ? -7.412 3.250 -7.221 1.00 98.50 72 SER A CA 1
ATOM 558 C C . SER A 1 72 ? -7.358 4.768 -7.048 1.00 98.50 72 SER A C 1
ATOM 560 O O . SER A 1 72 ? -6.418 5.293 -6.450 1.00 98.50 72 SER A O 1
ATOM 562 N N . ALA A 1 73 ? -8.404 5.481 -7.464 1.00 98.25 73 ALA A N 1
ATOM 563 C CA . ALA A 1 73 ? -8.649 6.840 -6.975 1.00 98.25 73 ALA A CA 1
ATOM 564 C C . ALA A 1 73 ? -8.702 6.871 -5.426 1.00 98.25 73 ALA A C 1
ATOM 566 O O . ALA A 1 73 ? -9.024 5.842 -4.810 1.00 98.25 73 ALA A O 1
ATOM 567 N N . PRO A 1 74 ? -8.355 8.005 -4.787 1.00 98.25 74 PRO A N 1
ATOM 568 C CA . PRO A 1 74 ? -8.456 8.132 -3.342 1.00 98.25 74 PRO A CA 1
ATOM 569 C C . PRO A 1 74 ? -9.917 8.151 -2.884 1.00 98.25 74 PRO A C 1
ATOM 571 O O . PRO A 1 74 ? -10.784 8.714 -3.549 1.00 98.25 74 PRO A O 1
ATOM 574 N N . VAL A 1 75 ? -10.165 7.568 -1.716 1.00 98.31 75 VAL A N 1
ATOM 575 C CA . VAL A 1 75 ? -11.377 7.778 -0.921 1.00 98.31 75 VAL A CA 1
ATOM 576 C C . VAL A 1 75 ? -11.023 8.609 0.306 1.00 98.31 75 VAL A C 1
ATOM 578 O O . VAL A 1 75 ? -9.912 8.504 0.829 1.00 98.31 75 VAL A O 1
ATOM 581 N N . GLU A 1 76 ? -11.955 9.444 0.758 1.00 98.44 76 GLU A N 1
ATOM 582 C CA . GLU A 1 76 ? -11.714 10.361 1.877 1.00 98.44 76 GLU A CA 1
ATOM 583 C C . GLU A 1 76 ? -11.336 9.609 3.155 1.00 98.44 76 GLU A C 1
ATOM 585 O O . GLU A 1 76 ? -10.347 9.952 3.800 1.00 98.44 76 GLU A O 1
ATOM 590 N N . GLU A 1 77 ? -12.061 8.534 3.466 1.00 98.38 77 GLU A N 1
ATOM 591 C CA . GLU A 1 77 ? -11.822 7.698 4.636 1.00 98.38 77 GLU A CA 1
ATOM 592 C C . GLU A 1 77 ? -12.180 6.234 4.350 1.00 98.38 77 GLU A C 1
ATOM 594 O O . GLU A 1 77 ? -13.093 5.931 3.576 1.00 98.38 77 GL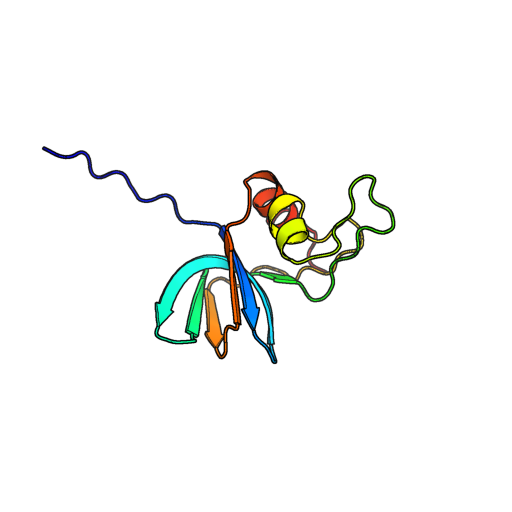U A O 1
ATOM 599 N N . ILE A 1 78 ? -11.450 5.309 4.973 1.00 98.38 78 ILE A N 1
ATOM 600 C CA . ILE A 1 78 ? -11.776 3.884 4.964 1.00 98.38 78 ILE A CA 1
ATOM 601 C C . ILE A 1 78 ? -11.363 3.221 6.275 1.00 98.38 78 ILE A C 1
ATOM 603 O O . ILE A 1 78 ? -10.248 3.416 6.757 1.00 98.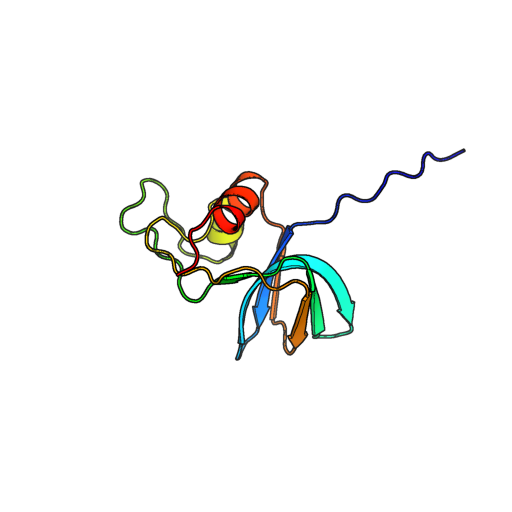38 78 ILE A O 1
ATOM 607 N N . MET A 1 79 ? -12.243 2.376 6.806 1.00 98.31 79 MET A N 1
ATOM 608 C CA . MET A 1 79 ? -11.910 1.413 7.850 1.00 98.31 79 MET A CA 1
ATOM 609 C C . MET A 1 79 ? -11.620 0.054 7.210 1.00 98.31 79 MET A C 1
ATOM 611 O O . MET A 1 79 ? -12.429 -0.478 6.449 1.00 98.31 79 MET A O 1
ATOM 615 N N . ILE A 1 80 ? -10.450 -0.501 7.507 1.00 98.25 80 ILE A N 1
ATOM 616 C CA . ILE A 1 80 ? -9.975 -1.786 6.994 1.00 98.25 80 ILE A CA 1
ATOM 617 C C . ILE A 1 80 ? -9.943 -2.754 8.165 1.00 98.25 80 ILE A C 1
ATOM 619 O O . ILE A 1 80 ? -9.268 -2.481 9.150 1.00 98.25 80 ILE A O 1
ATOM 623 N N . ILE A 1 81 ? -10.649 -3.873 8.050 1.00 98.06 81 ILE A N 1
ATOM 624 C CA . ILE A 1 81 ? -10.701 -4.928 9.069 1.00 98.06 81 ILE A CA 1
ATOM 625 C C . ILE A 1 81 ? -9.787 -6.100 8.695 1.00 98.06 81 ILE A C 1
ATOM 627 O O . ILE A 1 81 ? -9.376 -6.230 7.540 1.00 98.06 81 ILE A O 1
ATOM 631 N N . ASP A 1 82 ? -9.470 -6.941 9.679 1.00 97.12 82 ASP A N 1
ATOM 632 C CA . ASP A 1 82 ? -8.596 -8.114 9.536 1.00 97.12 82 ASP A CA 1
ATOM 633 C C . ASP A 1 82 ? -7.209 -7.779 8.964 1.00 97.12 82 ASP A C 1
ATOM 635 O O . ASP A 1 82 ? -6.679 -8.442 8.063 1.00 97.12 82 ASP A O 1
ATOM 639 N N . VAL A 1 83 ? -6.614 -6.710 9.503 1.00 97.94 83 VAL A N 1
ATOM 640 C CA . VAL A 1 83 ? -5.275 -6.239 9.138 1.00 97.94 83 VAL A CA 1
ATOM 641 C C . VAL A 1 83 ? -4.193 -7.189 9.651 1.00 97.94 83 VAL A C 1
ATOM 643 O O . VAL A 1 83 ? -4.140 -7.522 10.833 1.00 97.94 83 VAL A O 1
ATOM 646 N N . CYS A 1 84 ? -3.284 -7.576 8.757 1.00 96.19 84 CYS A N 1
ATOM 647 C CA . CYS A 1 84 ? -2.158 -8.470 9.035 1.00 96.19 84 CYS A CA 1
ATOM 648 C C . CYS A 1 84 ? -0.832 -7.720 9.190 1.00 96.19 84 CYS A C 1
ATOM 650 O O . CYS A 1 84 ? 0.048 -8.174 9.913 1.00 96.19 84 CYS A O 1
ATOM 652 N N . GLU A 1 85 ? -0.672 -6.589 8.500 1.00 96.94 85 GLU A N 1
ATOM 653 C CA . GLU A 1 85 ? 0.574 -5.820 8.481 1.00 96.94 85 GLU A CA 1
ATOM 654 C C . GLU A 1 85 ? 0.292 -4.335 8.215 1.00 96.94 85 GLU A C 1
ATOM 656 O O . GLU A 1 85 ? -0.593 -3.998 7.423 1.00 96.94 85 GLU A O 1
ATOM 661 N N . ILE A 1 86 ? 1.057 -3.452 8.868 1.00 98.19 86 ILE A N 1
ATOM 662 C CA . ILE A 1 86 ? 1.067 -2.004 8.624 1.00 98.19 86 ILE A CA 1
ATOM 663 C C . ILE A 1 86 ? 2.526 -1.564 8.450 1.00 98.19 86 ILE A C 1
ATOM 665 O O . ILE A 1 86 ? 3.330 -1.750 9.362 1.00 98.19 86 ILE A O 1
ATOM 669 N N . ILE A 1 87 ? 2.870 -0.958 7.313 1.00 98.44 87 ILE A N 1
ATOM 670 C CA . ILE A 1 87 ? 4.231 -0.500 6.990 1.00 98.44 87 ILE A CA 1
ATOM 671 C C . ILE A 1 87 ? 4.205 1.012 6.771 1.00 98.44 87 ILE A C 1
ATOM 673 O O . ILE A 1 87 ? 3.446 1.506 5.943 1.00 98.44 87 ILE A O 1
ATOM 677 N N . THR A 1 88 ? 5.051 1.767 7.475 1.00 98.50 88 THR A N 1
ATOM 678 C CA . THR A 1 88 ? 5.219 3.203 7.183 1.00 98.50 88 THR A CA 1
ATOM 679 C C . THR A 1 88 ? 5.908 3.384 5.833 1.00 98.50 88 THR A C 1
ATOM 681 O O . THR A 1 88 ? 6.920 2.734 5.565 1.00 98.50 88 THR A O 1
ATOM 684 N N . CYS A 1 89 ? 5.363 4.254 4.984 1.00 98.56 89 CYS A N 1
ATOM 685 C CA . CYS A 1 89 ? 5.965 4.572 3.696 1.00 98.56 89 CYS A CA 1
ATOM 686 C C . CYS A 1 89 ? 7.134 5.545 3.864 1.00 98.56 89 CYS A C 1
ATOM 688 O O . CYS A 1 89 ? 7.114 6.420 4.735 1.00 98.56 89 CYS A O 1
ATOM 690 N N . SER A 1 90 ? 8.148 5.414 3.010 1.00 98.25 90 SER A N 1
ATOM 691 C CA . SER A 1 90 ? 9.132 6.484 2.847 1.00 98.25 90 SER A CA 1
ATOM 692 C C . SER A 1 90 ? 8.487 7.676 2.125 1.00 98.25 90 SER A C 1
ATOM 694 O O . SER A 1 90 ? 7.450 7.507 1.476 1.00 98.25 90 SER A O 1
ATOM 696 N N . PRO A 1 91 ? 9.093 8.876 2.183 1.00 97.69 91 PRO A N 1
ATOM 697 C CA . PRO A 1 91 ? 8.613 10.024 1.416 1.00 97.69 91 PRO A CA 1
ATOM 698 C C . PRO A 1 91 ? 8.474 9.732 -0.086 1.00 97.69 91 PRO A C 1
ATOM 700 O O . PRO A 1 91 ? 7.523 10.177 -0.724 1.00 97.69 91 PRO A O 1
ATOM 703 N N . GLU A 1 92 ? 9.399 8.957 -0.655 1.00 97.75 92 GLU A N 1
ATOM 704 C CA . GLU A 1 92 ? 9.377 8.558 -2.064 1.00 97.75 92 GLU A CA 1
ATOM 705 C C . GLU A 1 92 ? 8.231 7.589 -2.362 1.00 97.75 92 GLU A C 1
ATOM 707 O O . GLU A 1 92 ? 7.524 7.782 -3.350 1.00 97.75 92 GLU A O 1
ATOM 712 N N . GLY A 1 93 ? 8.019 6.585 -1.504 1.00 98.19 93 GLY A N 1
ATOM 713 C CA . GLY A 1 93 ? 6.923 5.629 -1.646 1.00 98.19 93 GLY A CA 1
ATOM 714 C C . GLY A 1 93 ? 5.555 6.290 -1.500 1.00 98.19 93 GLY A C 1
ATOM 715 O O . GLY A 1 93 ? 4.669 6.050 -2.317 1.00 98.19 93 GLY A O 1
ATOM 716 N N . GLU A 1 94 ? 5.397 7.184 -0.518 1.00 98.44 94 GLU A N 1
ATOM 717 C CA . GLU A 1 94 ? 4.191 8.004 -0.365 1.00 98.44 94 GLU A CA 1
ATOM 718 C C . GLU A 1 94 ? 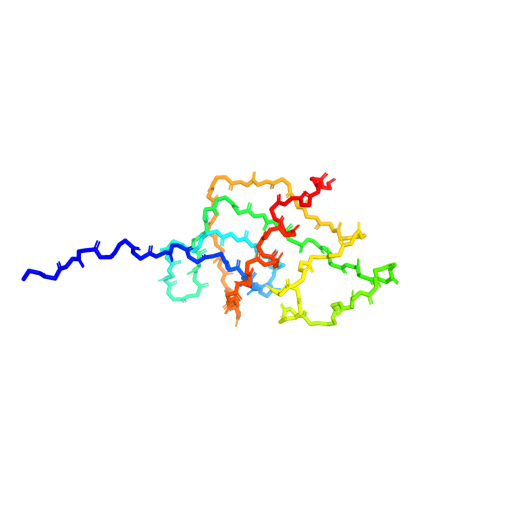3.925 8.833 -1.624 1.00 98.44 94 GLU A C 1
ATOM 720 O O . GLU A 1 94 ? 2.827 8.759 -2.179 1.00 98.44 94 GLU A O 1
ATOM 725 N N . ARG A 1 95 ? 4.923 9.587 -2.106 1.00 98.31 95 ARG A N 1
ATOM 726 C CA . ARG A 1 95 ? 4.780 10.411 -3.313 1.00 98.31 95 ARG A CA 1
ATOM 727 C C . ARG A 1 95 ? 4.361 9.562 -4.512 1.00 98.31 95 ARG A C 1
ATOM 729 O O . ARG A 1 95 ? 3.361 9.871 -5.152 1.00 98.31 95 ARG A O 1
ATOM 736 N N . ALA A 1 96 ? 5.064 8.457 -4.761 1.00 98.12 96 ALA A N 1
ATOM 737 C CA . ALA A 1 96 ? 4.768 7.556 -5.872 1.00 98.12 96 ALA A CA 1
ATOM 738 C C . ALA A 1 96 ? 3.344 6.981 -5.796 1.00 98.12 96 ALA A C 1
ATOM 740 O O . ALA A 1 96 ? 2.648 6.912 -6.807 1.00 98.12 96 ALA A O 1
ATOM 741 N N . ILE A 1 97 ? 2.879 6.598 -4.601 1.00 98.50 97 ILE A N 1
ATOM 742 C CA . ILE A 1 97 ? 1.522 6.074 -4.420 1.00 98.50 97 ILE A CA 1
ATOM 743 C C . ILE A 1 97 ? 0.475 7.177 -4.551 1.00 98.50 97 ILE A C 1
ATOM 745 O O . ILE A 1 97 ? -0.596 6.894 -5.069 1.00 98.50 97 ILE A O 1
ATOM 749 N N . ARG A 1 98 ? 0.725 8.416 -4.115 1.00 98.19 98 ARG A N 1
ATOM 750 C CA . ARG A 1 98 ? -0.230 9.532 -4.264 1.00 98.19 98 ARG A CA 1
ATOM 751 C C . ARG A 1 98 ? -0.356 10.008 -5.707 1.00 98.19 98 ARG A C 1
ATOM 753 O O . ARG A 1 98 ? -1.463 10.295 -6.144 1.00 98.19 98 ARG A O 1
ATOM 760 N N . GLU A 1 99 ? 0.751 10.050 -6.438 1.00 97.31 99 GLU A N 1
ATOM 761 C CA . GLU A 1 99 ? 0.807 10.552 -7.816 1.00 97.31 99 GLU A CA 1
ATOM 762 C C . GLU A 1 99 ? 0.428 9.495 -8.860 1.00 97.31 99 GLU A C 1
ATOM 764 O O . GLU A 1 99 ? 0.152 9.849 -10.005 1.00 97.31 99 GLU A O 1
ATOM 769 N N . ALA A 1 100 ? 0.372 8.208 -8.486 1.00 97.50 100 ALA A N 1
ATOM 770 C CA . ALA A 1 100 ? -0.045 7.149 -9.400 1.00 97.50 100 ALA A CA 1
ATOM 771 C C . ALA A 1 100 ? -1.408 7.488 -10.039 1.00 97.50 100 ALA A C 1
ATOM 773 O O . ALA A 1 100 ? -2.345 7.836 -9.308 1.00 97.50 100 ALA A O 1
ATOM 774 N N . PRO A 1 101 ? -1.563 7.372 -11.368 1.00 96.12 101 PRO A N 1
ATOM 775 C CA . PRO A 1 101 ? -2.843 7.627 -12.012 1.00 96.12 101 PRO A CA 1
ATOM 776 C C . PRO A 1 101 ? -3.903 6.682 -11.444 1.00 96.12 101 PRO A C 1
ATOM 778 O O . PRO A 1 101 ? -3.601 5.549 -11.062 1.00 96.12 101 PRO A O 1
ATOM 781 N N . ALA A 1 102 ? -5.144 7.158 -11.353 1.00 94.56 102 ALA A N 1
ATOM 782 C CA . ALA A 1 102 ? -6.253 6.270 -11.044 1.00 94.56 102 ALA A CA 1
ATOM 783 C C . ALA A 1 102 ? -6.372 5.251 -12.185 1.00 94.56 102 ALA A C 1
ATOM 785 O O . ALA A 1 102 ? -6.595 5.637 -13.333 1.00 94.56 102 ALA A O 1
ATOM 786 N N . TRP A 1 103 ? -6.153 3.978 -11.856 1.00 94.12 103 TRP A N 1
ATOM 787 C CA . TRP A 1 103 ? -6.468 2.854 -12.735 1.00 94.12 103 TRP A CA 1
ATOM 788 C C . TRP A 1 103 ? -7.977 2.610 -12.747 1.00 94.12 103 TRP A C 1
ATOM 790 O O . TRP A 1 103 ? -8.511 2.376 -13.852 1.00 94.12 103 TRP A O 1
#